Protein AF-A0A7W8UMB9-F1 (afdb_monomer)

Secondary structure (DSSP, 8-state):
---HHHHHHHHHHHHHHHHHHHHHHHHHHHHHHHHHHHHHHHHHHTS-HHHHHHHHHHHHHT-HHHHHHH-THHHHHHHHHHHHH--

Radius of gyration: 21.48 Å; Cα contacts (8 Å, |Δi|>4): 32; chains: 1; bou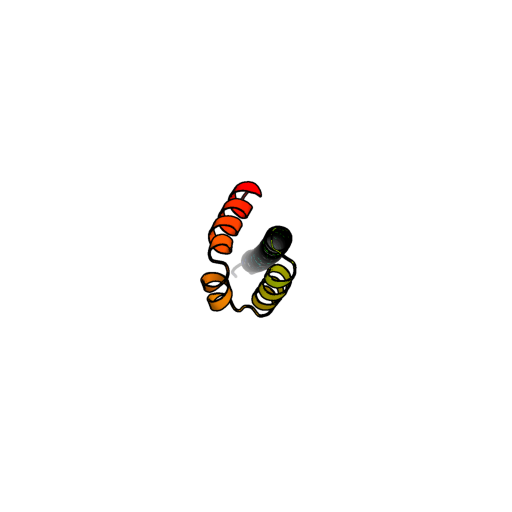nding box: 43×37×59 Å

Organism: NCBI:txid1138194

Structure (mmCIF, N/CA/C/O backbone):
data_AF-A0A7W8UMB9-F1
#
_entry.id   AF-A0A7W8UMB9-F1
#
loop_
_atom_site.group_PDB
_atom_site.id
_atom_site.type_symbol
_atom_site.label_atom_id
_atom_site.label_alt_id
_atom_site.label_comp_id
_atom_site.label_asym_id
_atom_site.label_entity_id
_atom_site.label_seq_id
_atom_site.pdbx_PDB_ins_code
_atom_site.Cartn_x
_atom_site.Cartn_y
_atom_site.Cartn_z
_atom_site.occupancy
_atom_site.B_iso_or_equiv
_atom_site.auth_seq_id
_atom_site.auth_comp_id
_atom_site.auth_asym_id
_atom_site.auth_atom_id
_atom_site.pdbx_PDB_model_num
ATOM 1 N N . MET A 1 1 ? 31.274 -27.407 -41.892 1.00 47.66 1 MET A N 1
ATOM 2 C CA . MET A 1 1 ? 31.709 -26.655 -40.697 1.00 47.66 1 MET A CA 1
ATOM 3 C C . MET A 1 1 ? 30.714 -25.528 -40.475 1.00 47.66 1 MET A C 1
ATOM 5 O O . MET A 1 1 ? 30.740 -24.555 -41.215 1.00 47.66 1 MET A O 1
ATOM 9 N N . GLY A 1 2 ? 29.757 -25.721 -39.563 1.00 56.06 2 GLY A N 1
ATOM 10 C CA . GLY A 1 2 ? 28.764 -24.696 -39.238 1.00 56.06 2 GLY A CA 1
ATOM 11 C C . GLY A 1 2 ? 29.439 -23.548 -38.498 1.00 56.06 2 GLY A C 1
ATOM 12 O O . GLY A 1 2 ? 30.203 -23.789 -37.566 1.00 56.06 2 GLY A O 1
ATOM 13 N N . SER A 1 3 ? 29.213 -22.318 -38.953 1.00 54.38 3 SER A N 1
ATOM 14 C CA . SER A 1 3 ? 29.781 -21.124 -38.331 1.00 54.38 3 SER A CA 1
ATOM 15 C C . SER A 1 3 ? 29.308 -21.040 -36.874 1.00 54.38 3 SER A C 1
ATOM 17 O O . SER A 1 3 ? 28.116 -20.899 -36.619 1.00 54.38 3 SER A O 1
ATOM 19 N N . LEU A 1 4 ? 30.233 -21.157 -35.915 1.00 59.44 4 LEU A N 1
ATOM 20 C CA . LEU A 1 4 ? 29.962 -20.996 -34.476 1.00 59.44 4 LEU A CA 1
ATOM 21 C C . LEU A 1 4 ? 29.654 -19.533 -34.107 1.00 59.44 4 LEU A C 1
ATOM 23 O O . LEU A 1 4 ? 29.096 -19.254 -33.048 1.00 59.44 4 LEU A O 1
ATOM 27 N N . VAL A 1 5 ? 30.000 -18.603 -34.999 1.00 62.25 5 VAL A N 1
ATOM 28 C CA . VAL A 1 5 ? 29.844 -17.156 -34.832 1.00 62.25 5 VAL A CA 1
ATOM 29 C C . VAL A 1 5 ? 28.374 -16.731 -34.659 1.00 62.25 5 VAL A C 1
ATOM 31 O O . VAL A 1 5 ? 28.084 -16.088 -33.654 1.00 62.25 5 VAL A O 1
ATOM 34 N N . PRO A 1 6 ? 27.414 -17.099 -35.535 1.00 62.81 6 PRO A N 1
ATOM 35 C CA . PRO A 1 6 ? 26.005 -16.745 -35.347 1.00 62.81 6 PRO A CA 1
ATOM 36 C C . PRO A 1 6 ? 25.395 -17.330 -34.065 1.00 62.81 6 PRO A C 1
ATOM 38 O O . PRO A 1 6 ? 24.604 -16.654 -33.414 1.00 62.81 6 PRO A O 1
ATOM 41 N N . THR A 1 7 ? 25.791 -18.538 -33.650 1.00 60.91 7 THR A N 1
ATOM 42 C CA . THR A 1 7 ? 25.292 -19.163 -32.413 1.00 60.91 7 THR A CA 1
ATOM 43 C C . THR A 1 7 ? 25.798 -18.434 -31.167 1.00 60.91 7 THR A C 1
ATOM 45 O O . THR A 1 7 ? 25.031 -18.206 -30.235 1.00 60.91 7 THR A O 1
ATOM 48 N N . LEU A 1 8 ? 27.067 -18.010 -31.160 1.00 59.53 8 LEU A N 1
ATOM 49 C CA . LEU A 1 8 ? 27.649 -17.217 -30.073 1.00 59.53 8 LEU A CA 1
ATOM 50 C C . LEU A 1 8 ? 27.032 -15.815 -29.991 1.00 59.53 8 LEU A C 1
ATOM 52 O O . LEU A 1 8 ? 26.716 -15.357 -28.895 1.00 59.53 8 LEU A O 1
ATOM 56 N N . VAL A 1 9 ? 26.790 -15.155 -31.127 1.00 62.59 9 VAL A N 1
ATOM 57 C CA . VAL A 1 9 ? 26.102 -13.851 -31.173 1.00 62.59 9 VAL A CA 1
ATOM 58 C C . VAL A 1 9 ? 24.658 -13.968 -30.668 1.00 62.59 9 VAL A C 1
ATOM 60 O O . VAL A 1 9 ? 24.227 -13.147 -29.859 1.00 62.59 9 VAL A O 1
ATOM 63 N N . ALA A 1 10 ? 23.930 -15.018 -31.063 1.00 60.09 10 ALA A N 1
ATOM 64 C CA . ALA A 1 10 ? 22.575 -15.279 -30.575 1.00 60.09 10 ALA A CA 1
ATOM 65 C C . ALA A 1 10 ? 22.542 -15.561 -29.060 1.00 60.09 10 ALA A C 1
ATOM 67 O O . ALA A 1 10 ? 21.722 -14.984 -28.348 1.00 60.09 10 ALA A O 1
ATOM 68 N N . LEU A 1 11 ? 23.465 -16.379 -28.540 1.00 59.06 11 LEU A N 1
ATOM 69 C CA . LEU A 1 11 ? 23.589 -16.661 -27.101 1.00 59.06 11 LEU A CA 1
ATOM 70 C C . LEU A 1 11 ? 23.916 -15.401 -26.281 1.00 59.06 11 LEU A C 1
ATOM 72 O O . LEU A 1 11 ? 23.344 -15.195 -25.210 1.00 59.06 11 LEU A O 1
ATOM 76 N N . SER A 1 12 ? 24.780 -14.534 -26.813 1.00 60.12 12 SER A N 1
ATOM 77 C CA . SER A 1 12 ? 25.155 -13.255 -26.192 1.00 60.12 12 SER A CA 1
ATOM 78 C C . SER A 1 12 ? 23.966 -12.287 -26.112 1.00 60.12 12 SER A C 1
ATOM 80 O O . SER A 1 12 ? 23.740 -11.645 -25.086 1.00 60.12 12 SER A O 1
ATOM 82 N N . ALA A 1 13 ? 23.165 -12.207 -27.181 1.00 62.41 13 ALA A N 1
ATOM 83 C CA . ALA A 1 13 ? 21.984 -11.348 -27.245 1.00 62.41 13 ALA A CA 1
ATOM 84 C C . ALA A 1 13 ? 20.860 -11.816 -26.302 1.00 62.41 13 ALA A C 1
ATOM 86 O O . ALA A 1 13 ? 20.201 -10.991 -25.668 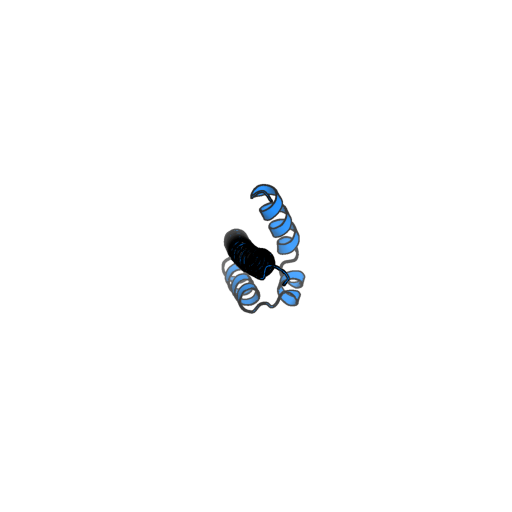1.00 62.41 13 ALA A O 1
ATOM 87 N N . VAL A 1 14 ? 20.670 -13.133 -26.153 1.00 63.41 14 VAL A N 1
ATOM 88 C CA . VAL A 1 14 ? 19.675 -13.714 -25.232 1.00 63.41 14 VAL A CA 1
ATOM 89 C C . VAL A 1 14 ? 20.023 -13.412 -23.773 1.00 63.41 14 VAL A C 1
ATOM 91 O O . VAL A 1 14 ? 19.140 -13.051 -22.995 1.00 63.41 14 VAL A O 1
ATOM 94 N N . GLN A 1 15 ? 21.303 -13.492 -23.399 1.00 65.62 15 GLN A N 1
ATOM 95 C CA . GLN A 1 15 ? 21.751 -13.136 -22.050 1.00 65.62 15 GLN A CA 1
ATOM 96 C C . GLN A 1 15 ? 21.549 -11.646 -21.757 1.00 65.62 15 GLN A C 1
ATOM 98 O O . GLN A 1 15 ? 21.026 -11.298 -20.699 1.00 65.62 15 GLN A O 1
ATOM 103 N N . ALA A 1 16 ? 21.885 -10.769 -22.707 1.00 65.44 16 ALA A N 1
ATOM 104 C CA . ALA A 1 16 ? 21.656 -9.333 -22.564 1.00 65.44 16 ALA A CA 1
ATOM 105 C C . ALA A 1 16 ? 20.160 -9.001 -22.403 1.00 65.44 16 ALA A C 1
ATOM 107 O O . ALA A 1 16 ? 19.796 -8.221 -21.524 1.00 65.44 16 ALA A O 1
ATOM 108 N N . ALA 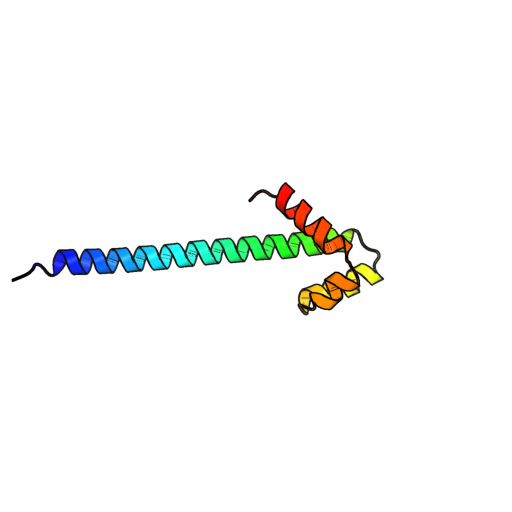A 1 17 ? 19.280 -9.634 -23.186 1.00 69.88 17 ALA A N 1
ATOM 109 C CA . ALA A 1 17 ? 17.833 -9.455 -23.069 1.00 6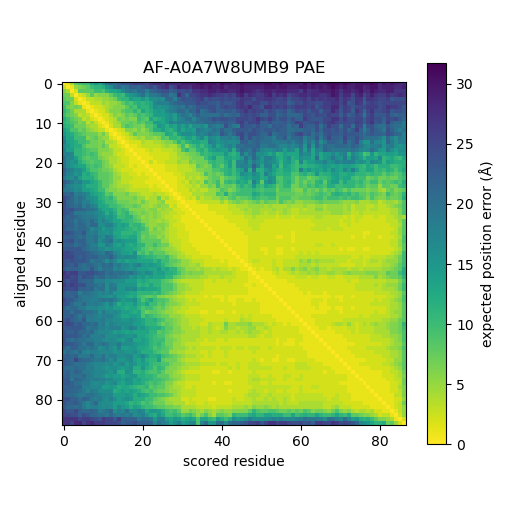9.88 17 ALA A CA 1
ATOM 110 C C . ALA A 1 17 ? 17.281 -9.953 -21.721 1.00 69.88 17 ALA A C 1
ATOM 112 O O . ALA A 1 17 ? 16.447 -9.279 -21.118 1.00 69.88 17 ALA A O 1
ATOM 113 N N . ALA A 1 18 ? 17.768 -11.091 -21.215 1.00 69.69 18 ALA A N 1
ATOM 114 C CA . ALA A 1 18 ? 17.370 -11.621 -19.910 1.00 69.69 18 ALA A CA 1
ATOM 115 C C . ALA A 1 18 ? 17.807 -10.701 -18.757 1.00 69.69 18 ALA A C 1
ATOM 117 O O . ALA A 1 18 ? 17.012 -10.418 -17.861 1.00 69.69 18 ALA A O 1
ATOM 118 N N . ILE A 1 19 ? 19.038 -10.182 -18.807 1.00 71.94 19 ILE A N 1
ATOM 119 C CA . ILE A 1 19 ? 19.558 -9.230 -17.815 1.00 71.94 19 ILE A CA 1
ATOM 120 C C . ILE A 1 19 ? 18.751 -7.929 -17.854 1.00 71.94 19 ILE A C 1
ATOM 122 O O . ILE A 1 19 ? 18.304 -7.456 -16.811 1.00 71.94 19 ILE A O 1
ATOM 126 N N . MET A 1 20 ? 18.495 -7.378 -19.045 1.00 70.88 20 MET A N 1
ATOM 127 C CA . MET A 1 20 ? 17.678 -6.170 -19.200 1.00 70.88 20 MET A CA 1
ATOM 128 C C . MET A 1 20 ? 16.245 -6.390 -18.705 1.00 70.88 20 MET A C 1
ATOM 130 O O . MET A 1 20 ? 15.714 -5.550 -17.982 1.00 70.88 20 MET A O 1
ATOM 134 N N . GLY A 1 21 ? 15.633 -7.535 -19.017 1.00 67.44 21 GLY A N 1
ATOM 135 C CA . GLY A 1 21 ? 14.313 -7.902 -18.505 1.00 67.44 21 GLY A CA 1
ATOM 136 C C . GLY A 1 21 ? 14.278 -8.005 -16.979 1.00 67.44 21 GLY A C 1
ATOM 137 O O . GLY A 1 21 ? 13.350 -7.500 -16.350 1.00 67.44 21 GLY A O 1
ATOM 138 N N . MET A 1 22 ? 15.314 -8.589 -16.373 1.00 70.75 22 MET A N 1
ATOM 139 C CA . MET A 1 22 ? 15.441 -8.696 -14.920 1.00 70.75 22 MET A CA 1
ATOM 140 C C . MET A 1 22 ? 15.649 -7.331 -14.253 1.00 70.75 22 MET A C 1
ATOM 142 O O . MET A 1 22 ? 15.024 -7.063 -13.230 1.00 70.75 22 MET A O 1
ATOM 146 N N . LEU A 1 23 ? 16.461 -6.445 -14.838 1.00 69.75 23 LEU A N 1
ATOM 147 C CA . LEU A 1 23 ? 16.653 -5.076 -14.347 1.00 69.75 23 LEU A CA 1
ATOM 148 C C . LEU A 1 23 ? 15.361 -4.260 -14.442 1.00 69.75 23 LEU A C 1
ATOM 150 O O . LEU A 1 23 ? 14.980 -3.611 -13.473 1.00 69.75 23 LEU A O 1
ATOM 154 N N . VAL A 1 24 ? 14.639 -4.343 -15.563 1.00 73.12 24 VAL A N 1
ATOM 155 C CA . VAL A 1 24 ? 13.325 -3.697 -15.722 1.00 73.12 24 VAL A CA 1
ATOM 156 C C . VAL A 1 24 ? 12.325 -4.240 -14.702 1.00 73.12 24 VAL A C 1
ATOM 158 O O . VAL A 1 24 ? 11.570 -3.471 -14.109 1.00 73.12 24 VAL A O 1
ATOM 161 N N . TRP A 1 25 ? 12.321 -5.552 -14.464 1.00 77.44 25 TRP A N 1
ATOM 162 C CA . TRP A 1 25 ? 11.470 -6.166 -13.448 1.00 77.44 25 TRP A CA 1
ATOM 163 C C . TRP A 1 25 ? 11.829 -5.700 -12.033 1.00 77.44 25 TRP A C 1
ATOM 165 O O . TRP A 1 25 ? 10.928 -5.361 -11.270 1.00 77.44 25 TRP A O 1
ATOM 175 N N . LEU A 1 26 ? 13.120 -5.620 -11.696 1.00 64.81 26 LEU A N 1
ATOM 176 C CA . LEU A 1 26 ? 13.598 -5.107 -10.410 1.00 64.81 26 LEU A CA 1
ATOM 177 C C . LEU A 1 26 ? 13.197 -3.644 -10.208 1.00 64.81 26 LEU A C 1
ATOM 179 O O . LEU A 1 26 ? 12.611 -3.321 -9.181 1.00 64.81 26 LEU A O 1
ATOM 183 N N . VAL A 1 27 ? 13.413 -2.787 -11.209 1.00 70.75 27 VAL A N 1
ATOM 184 C CA . VAL A 1 27 ? 13.013 -1.372 -11.161 1.00 70.75 27 VAL A CA 1
ATOM 185 C C . VAL A 1 27 ? 11.503 -1.238 -10.969 1.00 70.75 27 VAL A C 1
ATOM 187 O O . VAL A 1 27 ? 11.059 -0.481 -10.112 1.00 70.75 27 VAL A O 1
ATOM 190 N N . ARG A 1 28 ? 10.697 -2.013 -11.706 1.00 77.38 28 ARG A N 1
ATOM 191 C CA . ARG A 1 28 ? 9.233 -2.022 -11.540 1.00 77.38 28 ARG A CA 1
ATOM 192 C C . ARG A 1 28 ? 8.801 -2.534 -10.169 1.00 77.38 28 ARG A C 1
ATOM 194 O O . ARG A 1 28 ? 7.823 -2.041 -9.614 1.00 77.38 28 ARG A O 1
ATOM 201 N N . LYS A 1 29 ? 9.499 -3.533 -9.628 1.00 76.12 29 LYS A N 1
ATOM 202 C CA . LYS A 1 29 ? 9.226 -4.081 -8.296 1.00 76.12 29 LYS A CA 1
ATOM 203 C C . LYS A 1 29 ? 9.534 -3.052 -7.211 1.00 76.12 29 LYS A C 1
ATOM 205 O O . LYS A 1 29 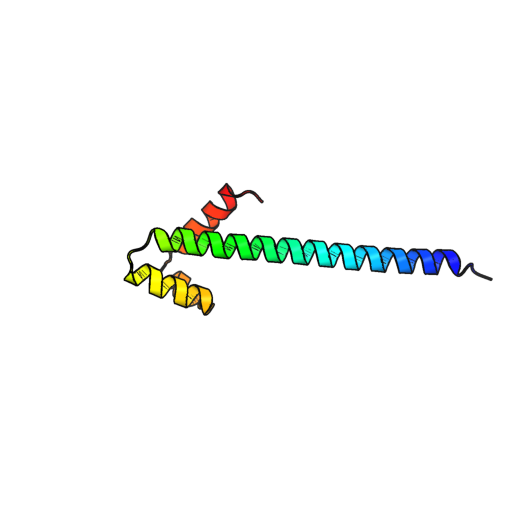? 8.726 -2.886 -6.300 1.00 76.12 29 LYS A O 1
ATOM 210 N N . ASP A 1 30 ? 10.657 -2.356 -7.329 1.00 81.19 30 ASP A N 1
ATOM 211 C CA . ASP A 1 30 ? 11.047 -1.299 -6.402 1.00 81.19 30 ASP A CA 1
ATOM 212 C C . ASP A 1 30 ? 10.098 -0.105 -6.482 1.00 81.19 30 ASP A C 1
ATOM 214 O O . ASP A 1 30 ? 9.688 0.405 -5.441 1.00 81.19 30 ASP A O 1
ATOM 218 N N . ASP A 1 31 ? 9.687 0.296 -7.688 1.00 84.31 31 ASP A N 1
ATOM 219 C CA . ASP A 1 31 ? 8.700 1.359 -7.883 1.00 84.31 31 ASP A CA 1
ATOM 220 C C . ASP A 1 31 ? 7.357 0.983 -7.247 1.00 84.31 31 ASP A C 1
ATOM 222 O O . ASP A 1 31 ? 6.841 1.706 -6.399 1.00 84.31 31 ASP A O 1
ATOM 226 N N . ARG A 1 32 ? 6.845 -0.222 -7.528 1.00 84.31 32 ARG A N 1
ATOM 227 C CA . ARG A 1 32 ? 5.608 -0.720 -6.909 1.00 84.31 32 ARG A CA 1
ATOM 228 C C . ARG A 1 32 ? 5.693 -0.737 -5.383 1.00 84.31 32 ARG A C 1
ATOM 230 O O . ARG A 1 32 ? 4.738 -0.342 -4.720 1.00 84.31 32 ARG A O 1
ATOM 237 N N . ARG A 1 33 ? 6.826 -1.170 -4.824 1.00 85.06 33 ARG A N 1
ATOM 238 C CA . ARG A 1 33 ? 7.037 -1.210 -3.372 1.00 85.06 33 ARG A CA 1
ATOM 239 C C . ARG A 1 33 ? 7.116 0.189 -2.768 1.00 85.06 33 ARG A C 1
ATOM 241 O O . ARG A 1 33 ? 6.570 0.410 -1.692 1.00 85.06 33 ARG A O 1
ATOM 248 N N . ARG A 1 34 ? 7.761 1.141 -3.450 1.00 85.81 34 ARG A N 1
ATOM 249 C CA . ARG A 1 34 ? 7.760 2.552 -3.040 1.00 85.81 34 ARG A CA 1
ATOM 250 C C . ARG A 1 34 ? 6.339 3.103 -3.017 1.00 85.81 34 ARG A C 1
ATOM 252 O O . ARG A 1 34 ? 5.947 3.636 -1.988 1.00 85.81 34 ARG A O 1
ATOM 259 N N . LYS A 1 35 ? 5.555 2.885 -4.077 1.00 87.88 35 LYS A N 1
ATOM 260 C CA . LYS A 1 35 ? 4.145 3.306 -4.152 1.00 87.88 35 LYS A CA 1
ATOM 261 C C . LYS A 1 35 ? 3.289 2.693 -3.039 1.00 87.88 35 LYS A C 1
ATOM 263 O O . LYS A 1 35 ? 2.491 3.391 -2.428 1.00 87.88 35 LYS A O 1
ATOM 268 N N . GLU A 1 36 ? 3.485 1.410 -2.723 1.00 89.31 36 GLU A N 1
ATOM 269 C CA . GLU A 1 36 ? 2.806 0.744 -1.595 1.00 89.31 36 GLU A CA 1
ATOM 270 C C . GLU A 1 36 ? 3.115 1.401 -0.252 1.00 89.31 36 GLU A C 1
ATOM 272 O O . GLU A 1 36 ? 2.206 1.633 0.542 1.00 89.31 36 GLU A O 1
ATOM 277 N N . ILE A 1 37 ? 4.387 1.717 -0.007 1.00 88.88 37 ILE A N 1
ATOM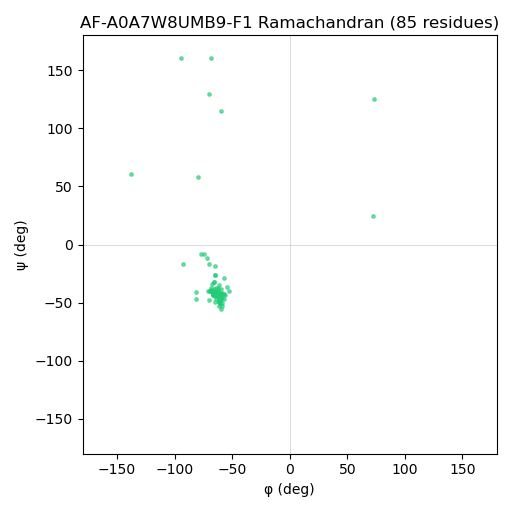 278 C CA . ILE A 1 37 ? 4.817 2.385 1.223 1.00 88.88 37 ILE A CA 1
ATOM 279 C C . ILE A 1 37 ? 4.250 3.807 1.285 1.00 88.88 37 ILE A C 1
ATOM 281 O O . ILE A 1 37 ? 3.742 4.200 2.332 1.00 88.88 37 ILE A O 1
ATOM 285 N N . THR A 1 38 ? 4.289 4.560 0.183 1.00 89.50 38 THR A N 1
ATOM 286 C CA . THR A 1 38 ? 3.708 5.909 0.109 1.00 89.50 38 THR A CA 1
ATOM 287 C C . THR A 1 38 ? 2.216 5.878 0.425 1.00 89.50 38 THR A C 1
ATOM 289 O O . THR A 1 38 ? 1.778 6.581 1.333 1.00 89.50 38 THR A O 1
ATOM 292 N N . ALA A 1 39 ? 1.458 4.995 -0.232 1.00 91.50 39 ALA A N 1
ATOM 293 C CA . ALA A 1 39 ? 0.030 4.820 0.019 1.00 91.50 39 ALA A CA 1
ATOM 294 C C . ALA A 1 39 ? -0.256 4.486 1.490 1.00 91.50 39 ALA A C 1
ATOM 296 O O . ALA A 1 39 ? -1.175 5.038 2.091 1.00 91.50 39 ALA A O 1
ATOM 297 N N . ALA A 1 40 ? 0.542 3.599 2.092 1.00 91.00 40 ALA A N 1
ATOM 298 C CA . ALA A 1 40 ? 0.380 3.221 3.490 1.00 91.00 40 ALA A CA 1
ATOM 299 C C . ALA A 1 40 ? 0.663 4.392 4.442 1.00 91.00 40 ALA A C 1
ATOM 301 O O . ALA A 1 40 ? -0.070 4.582 5.411 1.00 91.00 40 ALA A O 1
ATOM 302 N N . ILE A 1 41 ? 1.692 5.198 4.169 1.00 89.94 41 ILE A N 1
ATOM 303 C CA . ILE A 1 41 ? 2.010 6.384 4.973 1.00 89.94 41 ILE A CA 1
ATOM 304 C C . ILE A 1 41 ? 0.891 7.421 4.861 1.00 89.94 41 ILE A C 1
ATOM 306 O O . ILE A 1 41 ? 0.415 7.895 5.891 1.00 89.94 41 ILE A O 1
ATOM 310 N N . GLU A 1 42 ? 0.444 7.751 3.649 1.00 92.06 42 GLU A N 1
ATOM 311 C CA . GLU A 1 42 ? -0.625 8.734 3.446 1.00 92.06 42 GLU A CA 1
ATOM 312 C C . GLU A 1 42 ? -1.943 8.299 4.090 1.00 92.06 42 GLU A C 1
ATOM 314 O O . GLU A 1 42 ? -2.582 9.089 4.787 1.00 92.06 42 GLU A O 1
ATOM 319 N N . PHE A 1 43 ? -2.311 7.024 3.944 1.00 91.94 43 PHE A N 1
ATOM 320 C CA . PHE A 1 43 ? -3.466 6.462 4.634 1.00 91.94 43 PHE A CA 1
ATOM 321 C C . PHE A 1 43 ? -3.328 6.594 6.155 1.00 91.94 43 PHE A C 1
ATOM 323 O O . PHE A 1 43 ? -4.250 7.049 6.832 1.00 91.94 43 PHE A O 1
ATOM 330 N N . ALA A 1 44 ? -2.158 6.249 6.700 1.00 91.12 44 ALA A N 1
ATOM 331 C CA . ALA A 1 44 ? -1.908 6.289 8.134 1.00 91.12 44 ALA A CA 1
ATOM 332 C C . ALA A 1 44 ? -1.940 7.719 8.703 1.00 91.12 44 ALA A C 1
ATOM 334 O O . ALA A 1 44 ? -2.383 7.905 9.835 1.00 91.12 44 ALA A O 1
ATOM 335 N N . LEU A 1 45 ? -1.527 8.727 7.927 1.00 88.88 45 LEU A N 1
ATOM 336 C CA . LEU A 1 45 ? -1.637 10.144 8.301 1.00 88.88 45 LEU A CA 1
ATOM 337 C C . LEU A 1 45 ? -3.094 10.621 8.418 1.00 88.88 45 LEU A C 1
ATOM 339 O O . LEU A 1 45 ? -3.367 11.550 9.173 1.00 88.88 45 LEU A O 1
ATOM 343 N N . GLY A 1 46 ? -4.029 9.981 7.708 1.00 86.56 46 GLY A N 1
ATOM 344 C CA . GLY A 1 46 ? -5.466 10.239 7.836 1.00 86.56 46 GLY A CA 1
ATOM 345 C C . GLY A 1 46 ? -6.111 9.619 9.083 1.00 86.56 46 GLY A C 1
ATOM 346 O O . GLY A 1 46 ? -7.281 9.881 9.368 1.00 86.56 46 GLY A O 1
ATOM 347 N N . LEU A 1 47 ? -5.378 8.792 9.833 1.00 89.56 47 LEU A N 1
ATOM 348 C CA . LEU A 1 47 ? -5.870 8.116 11.030 1.00 89.56 47 LEU A CA 1
ATOM 349 C C . LEU A 1 47 ? -5.536 8.898 12.306 1.00 89.56 47 LEU A C 1
ATOM 351 O O . LEU A 1 47 ? -4.613 9.705 12.364 1.00 89.56 47 LEU A O 1
ATOM 355 N N . ASN A 1 48 ? -6.258 8.601 13.388 1.00 91.06 48 ASN A N 1
ATOM 356 C CA . ASN A 1 48 ? -5.837 9.047 14.716 1.00 91.06 48 ASN A CA 1
ATOM 357 C C . ASN A 1 48 ? -4.557 8.316 15.169 1.00 91.06 48 ASN A C 1
ATOM 359 O O . ASN A 1 48 ? -4.260 7.222 14.692 1.00 91.06 48 ASN A O 1
ATOM 363 N N . LEU A 1 49 ? -3.842 8.882 16.148 1.00 81.00 49 LEU A N 1
ATOM 364 C CA . LEU A 1 49 ? -2.523 8.402 16.589 1.00 81.00 49 LEU A CA 1
ATOM 365 C C . LEU A 1 49 ? -2.488 6.901 16.949 1.00 81.00 49 LEU A C 1
ATOM 367 O O . LEU A 1 49 ? -1.533 6.195 16.623 1.00 81.00 49 LEU A O 1
ATOM 371 N N . PHE A 1 50 ? -3.536 6.395 17.608 1.00 88.00 50 PHE A N 1
ATOM 372 C CA . PHE A 1 50 ? -3.619 4.986 17.999 1.00 88.00 50 PHE A CA 1
ATOM 373 C C . PHE A 1 50 ? -3.812 4.074 16.781 1.00 88.00 50 PHE A C 1
ATOM 375 O O . PHE A 1 50 ? -3.088 3.089 16.610 1.00 88.00 50 PHE A O 1
ATOM 382 N N . ARG A 1 51 ? -4.753 4.432 15.899 1.00 90.44 51 ARG A N 1
ATOM 383 C CA . ARG A 1 51 ? -5.036 3.691 14.666 1.00 90.44 51 ARG A CA 1
ATOM 384 C C . ARG A 1 51 ? -3.864 3.752 13.689 1.00 90.44 51 ARG A C 1
ATOM 386 O O . ARG A 1 51 ? -3.563 2.722 13.095 1.00 90.44 51 ARG A O 1
ATOM 393 N N . GLN A 1 52 ? -3.180 4.891 13.581 1.00 88.06 52 GLN A N 1
ATOM 394 C CA . GLN A 1 52 ? -1.978 5.087 12.769 1.00 88.06 52 GLN A CA 1
ATOM 395 C C . GLN A 1 52 ? -0.862 4.124 13.187 1.00 88.06 52 GLN A C 1
ATOM 397 O O . GLN A 1 52 ? -0.336 3.385 12.357 1.00 88.06 52 GLN A O 1
ATOM 402 N N . ARG A 1 53 ? -0.522 4.089 14.485 1.00 88.31 53 ARG A N 1
ATOM 403 C CA . ARG A 1 53 ? 0.534 3.208 15.007 1.00 88.31 53 ARG A CA 1
ATOM 404 C C . ARG A 1 53 ? 0.219 1.734 14.759 1.00 88.31 53 ARG A C 1
ATOM 406 O O . ARG A 1 53 ? 1.099 0.993 14.329 1.00 88.31 53 ARG A O 1
ATOM 413 N N . ASN A 1 54 ? -1.009 1.307 15.052 1.00 92.44 54 ASN A N 1
ATOM 414 C CA . ASN A 1 54 ? -1.392 -0.091 14.873 1.00 92.44 54 ASN A CA 1
ATOM 415 C C . ASN A 1 54 ? -1.431 -0.486 13.388 1.00 92.44 54 ASN A C 1
ATOM 417 O O . ASN A 1 54 ? -0.925 -1.547 13.044 1.00 92.44 54 ASN A O 1
ATOM 421 N N . PHE A 1 55 ? -1.924 0.391 12.508 1.00 93.50 55 PHE A N 1
ATOM 422 C CA . PHE A 1 55 ? -1.915 0.159 11.064 1.00 93.50 55 PHE A CA 1
ATOM 423 C C . PHE A 1 55 ? -0.489 -0.011 10.531 1.00 93.50 55 PHE A C 1
ATOM 425 O O . PHE A 1 55 ? -0.198 -1.009 9.882 1.00 93.50 55 PHE A O 1
ATOM 432 N N . LEU A 1 56 ? 0.417 0.924 10.846 1.00 92.00 56 LEU A N 1
ATOM 433 C CA . LEU A 1 56 ? 1.804 0.865 10.372 1.00 92.00 56 LEU A CA 1
ATOM 434 C C . LEU A 1 56 ? 2.536 -0.378 10.883 1.00 92.00 56 LEU A C 1
ATOM 436 O O . LEU A 1 56 ? 3.307 -0.971 10.135 1.00 92.00 56 LEU A O 1
ATOM 440 N N . ARG A 1 57 ? 2.274 -0.793 12.129 1.00 94.12 57 ARG A N 1
ATOM 441 C CA . ARG A 1 57 ? 2.808 -2.049 12.665 1.00 94.12 57 ARG A CA 1
ATOM 442 C C . ARG A 1 57 ? 2.333 -3.238 11.827 1.00 94.12 57 ARG A C 1
ATOM 444 O O . ARG A 1 57 ? 3.166 -3.962 11.303 1.00 94.12 57 ARG A O 1
ATOM 451 N N . LEU A 1 58 ? 1.018 -3.393 11.652 1.00 92.88 58 LEU A N 1
ATOM 452 C CA . LEU A 1 58 ? 0.439 -4.495 10.874 1.00 92.88 58 LEU A CA 1
ATOM 453 C C . LEU A 1 58 ? 0.929 -4.496 9.417 1.00 92.88 58 LEU A C 1
ATOM 455 O O . LEU A 1 58 ? 1.191 -5.558 8.860 1.00 92.88 58 LEU A O 1
ATOM 459 N N . PHE A 1 59 ? 1.086 -3.313 8.816 1.00 93.12 59 PHE A N 1
ATOM 460 C CA . PHE A 1 59 ? 1.595 -3.147 7.455 1.00 93.12 59 PHE A CA 1
ATOM 461 C C . PHE A 1 59 ? 3.055 -3.594 7.317 1.00 93.12 59 PHE A C 1
ATOM 46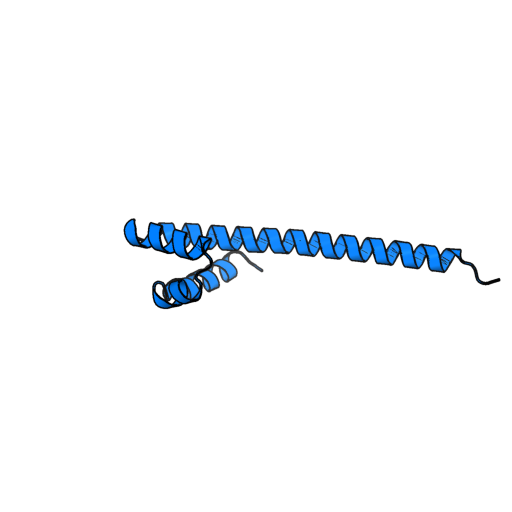3 O O . PHE A 1 59 ? 3.395 -4.291 6.365 1.00 93.12 59 PHE A O 1
ATOM 470 N N . ILE A 1 60 ? 3.920 -3.228 8.268 1.00 89.56 60 ILE A N 1
ATOM 471 C CA . ILE A 1 60 ? 5.329 -3.651 8.279 1.00 89.56 60 ILE A CA 1
ATOM 472 C C . ILE A 1 60 ? 5.450 -5.152 8.567 1.00 89.56 60 ILE A C 1
ATOM 474 O O . ILE A 1 60 ? 6.260 -5.827 7.930 1.00 89.56 60 ILE A O 1
ATOM 478 N N . ASP A 1 61 ? 4.631 -5.666 9.487 1.00 93.00 61 ASP A N 1
ATOM 479 C CA . ASP A 1 61 ? 4.601 -7.078 9.881 1.00 93.00 61 ASP A CA 1
ATOM 480 C C . ASP A 1 61 ? 3.984 -7.981 8.787 1.00 93.00 61 ASP A C 1
ATOM 482 O O . ASP A 1 61 ? 4.107 -9.204 8.850 1.00 93.00 61 ASP A O 1
ATOM 486 N N . GLY A 1 62 ? 3.347 -7.401 7.759 1.00 90.31 62 GLY A N 1
ATOM 487 C CA . GLY A 1 62 ? 2.717 -8.138 6.659 1.00 90.31 62 GLY A CA 1
ATOM 488 C C . GLY A 1 62 ? 1.424 -8.854 7.062 1.00 90.31 62 GLY A C 1
ATOM 489 O O . GLY A 1 62 ? 1.039 -9.847 6.444 1.00 90.31 62 GLY A O 1
ATOM 490 N N . GLU A 1 63 ? 0.744 -8.377 8.106 1.00 94.56 63 GLU A N 1
ATOM 491 C CA . GLU A 1 63 ? -0.494 -8.961 8.628 1.00 94.56 63 GLU A CA 1
ATOM 492 C C . GLU A 1 63 ? -1.725 -8.553 7.783 1.00 94.56 63 GLU A C 1
ATOM 494 O O . GLU A 1 63 ? -2.696 -7.990 8.293 1.00 94.56 63 GLU A O 1
ATOM 499 N N . ASP A 1 64 ? -1.722 -8.856 6.480 1.00 91.06 64 ASP A N 1
ATOM 500 C CA . ASP A 1 64 ? -2.763 -8.429 5.523 1.00 91.06 64 ASP A CA 1
ATOM 501 C C . ASP A 1 64 ? -4.186 -8.822 5.954 1.00 91.06 64 ASP A C 1
ATOM 503 O O . ASP A 1 64 ? -5.141 -8.067 5.765 1.00 91.06 64 ASP A O 1
ATOM 507 N N . ALA A 1 65 ? -4.349 -9.996 6.572 1.00 93.69 65 ALA A N 1
ATOM 508 C CA . ALA A 1 65 ? -5.642 -10.449 7.083 1.00 93.69 65 ALA A CA 1
ATOM 509 C C . ALA A 1 65 ? -6.170 -9.547 8.212 1.00 93.69 65 ALA A C 1
ATOM 511 O O . ALA A 1 65 ? -7.363 -9.245 8.253 1.00 93.69 65 ALA A O 1
ATOM 512 N N . ALA A 1 66 ? -5.288 -9.096 9.109 1.00 94.19 66 ALA A N 1
ATOM 513 C CA . ALA A 1 66 ? -5.648 -8.177 10.181 1.00 94.19 66 ALA A CA 1
ATOM 514 C C . ALA A 1 66 ? -5.934 -6.777 9.626 1.00 94.19 66 ALA A C 1
ATOM 516 O O . ALA A 1 66 ? -6.916 -6.158 10.025 1.00 94.19 66 ALA A O 1
ATOM 517 N N . ILE A 1 67 ? -5.146 -6.311 8.650 1.00 95.06 67 ILE A N 1
ATOM 518 C CA . ILE A 1 67 ? -5.376 -5.020 7.986 1.00 95.06 67 ILE A CA 1
ATOM 519 C C . ILE A 1 67 ? -6.746 -4.996 7.305 1.00 95.06 67 ILE A C 1
ATOM 521 O O . ILE A 1 67 ? -7.517 -4.073 7.536 1.00 95.06 67 ILE A O 1
ATOM 525 N N . ASN A 1 68 ? -7.090 -6.022 6.525 1.00 93.31 68 ASN A N 1
ATOM 526 C CA . ASN A 1 68 ? -8.375 -6.076 5.821 1.00 93.31 68 ASN A CA 1
ATOM 527 C C . ASN A 1 68 ? -9.581 -6.160 6.771 1.00 93.31 68 ASN A C 1
ATOM 529 O O . ASN A 1 68 ? -10.678 -5.740 6.409 1.00 93.31 68 ASN A O 1
ATOM 533 N N . ARG A 1 69 ? -9.390 -6.700 7.982 1.00 95.25 69 ARG A N 1
ATOM 534 C CA . ARG A 1 69 ? -10.429 -6.772 9.016 1.00 95.25 69 ARG A CA 1
ATOM 535 C C . ARG A 1 69 ? -10.575 -5.457 9.787 1.00 95.25 69 ARG A C 1
ATOM 537 O O . ARG A 1 69 ? -11.695 -5.002 9.995 1.00 95.25 69 ARG A O 1
ATOM 544 N N . ASP A 1 70 ? -9.461 -4.875 10.226 1.00 94.88 70 ASP A N 1
ATOM 545 C CA . ASP A 1 70 ? -9.437 -3.743 11.167 1.00 94.88 70 ASP A CA 1
ATOM 546 C C . ASP A 1 70 ? -9.410 -2.374 10.448 1.00 94.88 70 ASP A C 1
ATOM 548 O O . ASP A 1 70 ? -9.713 -1.336 11.048 1.00 94.88 70 ASP A O 1
ATOM 552 N N . TYR A 1 71 ? -9.061 -2.377 9.157 1.00 95.38 71 TYR A N 1
ATOM 553 C CA . TYR A 1 71 ? -8.982 -1.218 8.263 1.00 95.38 71 TYR A CA 1
ATOM 554 C C . TYR A 1 71 ? -9.569 -1.559 6.881 1.00 95.38 71 TYR A C 1
ATOM 556 O O . TYR A 1 71 ? -8.853 -1.496 5.880 1.00 95.38 71 TYR A O 1
ATOM 564 N N . PRO A 1 72 ? -10.857 -1.933 6.775 1.00 93.69 72 PRO A N 1
ATOM 565 C CA . PRO A 1 72 ? -11.472 -2.270 5.487 1.00 93.69 72 PRO A CA 1
ATOM 566 C C . PRO A 1 72 ? -11.376 -1.129 4.458 1.00 93.69 72 PRO A C 1
ATOM 568 O O . PRO A 1 72 ? -11.268 -1.380 3.260 1.00 93.69 72 PRO A O 1
ATOM 571 N N . GLU A 1 73 ? -11.329 0.126 4.915 1.00 92.94 73 GLU A N 1
ATOM 572 C CA . GLU A 1 73 ? -11.148 1.308 4.070 1.00 92.94 73 GLU A CA 1
ATOM 573 C C . GLU A 1 73 ? -9.775 1.371 3.366 1.00 92.94 73 GLU A C 1
ATOM 575 O O . GLU A 1 73 ? -9.623 2.088 2.375 1.00 92.94 73 GLU A O 1
ATOM 580 N N . TRP A 1 74 ? -8.778 0.611 3.842 1.00 94.12 74 TRP A N 1
ATOM 581 C CA . TRP A 1 74 ? -7.449 0.535 3.230 1.00 94.12 74 TRP A CA 1
ATOM 582 C C . TRP A 1 74 ? -7.514 0.011 1.796 1.00 94.12 74 TRP A C 1
ATOM 584 O O . TRP A 1 74 ? -6.844 0.551 0.917 1.00 94.12 74 TRP A O 1
ATOM 594 N N . ALA A 1 75 ? -8.329 -1.018 1.543 1.00 91.56 75 ALA A N 1
ATOM 595 C CA . ALA A 1 75 ? -8.435 -1.634 0.223 1.00 91.56 75 ALA A CA 1
ATOM 596 C C . ALA A 1 75 ? -8.930 -0.624 -0.825 1.00 91.56 75 ALA A C 1
ATOM 598 O O . ALA A 1 75 ? -8.321 -0.474 -1.889 1.00 91.56 75 ALA A O 1
ATOM 599 N N . ASP A 1 76 ? -9.979 0.125 -0.481 1.00 93.75 76 ASP A N 1
ATOM 600 C CA . ASP A 1 76 ? -10.548 1.164 -1.338 1.00 93.75 76 ASP A CA 1
ATOM 601 C C . ASP A 1 76 ? -9.584 2.336 -1.529 1.00 93.75 76 ASP A C 1
ATOM 603 O O . ASP A 1 76 ? -9.418 2.835 -2.645 1.00 93.75 76 ASP A O 1
ATOM 607 N N . TYR A 1 77 ? -8.921 2.772 -0.454 1.00 93.75 77 TYR A N 1
ATOM 608 C CA . TYR A 1 77 ? -7.938 3.847 -0.525 1.00 93.75 77 TYR A CA 1
ATOM 609 C C . TYR A 1 77 ? -6.763 3.465 -1.432 1.00 93.75 77 TYR A C 1
ATOM 611 O O . TYR A 1 77 ? -6.433 4.208 -2.355 1.00 93.75 77 TYR A O 1
ATOM 619 N N . ARG A 1 78 ? -6.179 2.278 -1.230 1.00 91.31 78 ARG A N 1
ATOM 620 C CA . ARG A 1 78 ? -5.066 1.756 -2.034 1.00 91.31 78 ARG A CA 1
ATOM 621 C C . ARG A 1 78 ? -5.440 1.664 -3.513 1.00 91.31 78 ARG A C 1
ATOM 623 O O . ARG A 1 78 ? -4.643 2.047 -4.367 1.00 91.31 78 ARG A O 1
ATOM 630 N N . ALA A 1 79 ? -6.648 1.190 -3.828 1.00 91.56 79 ALA A N 1
ATOM 631 C CA . ALA A 1 79 ? -7.130 1.118 -5.206 1.00 91.56 79 ALA A CA 1
ATOM 632 C C . ALA A 1 79 ? -7.218 2.508 -5.859 1.00 91.56 79 ALA A C 1
ATOM 634 O O . ALA A 1 79 ? -6.766 2.690 -6.991 1.00 91.56 79 ALA A O 1
ATOM 635 N N . ARG A 1 80 ? -7.742 3.507 -5.136 1.00 92.06 80 ARG A N 1
ATOM 636 C CA . ARG A 1 80 ? -7.807 4.899 -5.614 1.00 92.06 80 ARG A CA 1
A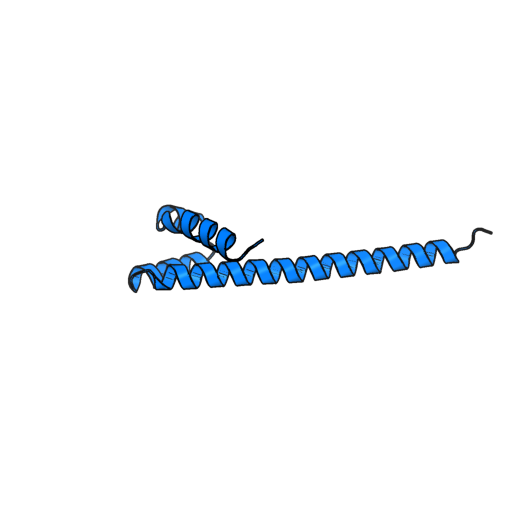TOM 637 C C . ARG A 1 80 ? -6.424 5.526 -5.754 1.00 92.06 80 ARG A C 1
ATOM 639 O O . ARG A 1 80 ? -6.180 6.199 -6.748 1.00 92.06 80 ARG A O 1
ATOM 646 N N . PHE A 1 81 ? -5.526 5.279 -4.804 1.00 89.19 81 PHE A N 1
ATOM 647 C CA . PHE A 1 81 ? -4.151 5.773 -4.839 1.00 89.19 81 PHE A CA 1
ATOM 648 C C . PHE A 1 81 ? -3.436 5.316 -6.119 1.00 89.19 81 PHE A C 1
ATOM 650 O O . PHE A 1 81 ? -2.885 6.137 -6.847 1.00 89.19 81 PHE A O 1
ATOM 657 N N . TYR A 1 82 ? -3.538 4.032 -6.476 1.00 86.88 82 TYR A N 1
ATOM 658 C CA . TYR A 1 82 ? -2.961 3.535 -7.730 1.00 86.88 82 TYR A CA 1
ATOM 659 C C . TYR A 1 82 ? -3.640 4.064 -8.989 1.00 86.88 82 TYR A C 1
ATOM 661 O O . TYR A 1 82 ? -2.968 4.250 -10.001 1.00 86.88 82 TYR A O 1
ATOM 669 N N . ALA A 1 83 ? -4.953 4.296 -8.947 1.00 88.12 83 ALA A N 1
ATOM 670 C CA . ALA A 1 83 ? -5.660 4.907 -10.066 1.00 88.12 83 ALA A CA 1
ATOM 671 C C . ALA A 1 83 ? -5.210 6.362 -10.301 1.00 88.12 83 ALA A C 1
ATOM 673 O O . ALA A 1 83 ? -5.195 6.813 -11.443 1.00 88.12 83 ALA A O 1
ATOM 674 N N . LEU A 1 84 ? -4.829 7.079 -9.236 1.00 84.31 84 LEU A N 1
ATOM 675 C CA . LEU A 1 84 ? -4.349 8.463 -9.290 1.00 84.31 84 LEU A CA 1
ATOM 676 C C . LEU A 1 84 ? -2.871 8.579 -9.680 1.00 84.31 84 LEU A C 1
ATOM 678 O O . LEU A 1 84 ? -2.526 9.460 -10.463 1.00 84.31 84 LEU A O 1
ATOM 682 N N . GLU A 1 85 ? -2.001 7.703 -9.170 1.00 74.56 85 GLU A N 1
ATOM 683 C CA . GLU A 1 85 ? -0.563 7.744 -9.485 1.00 74.56 85 GLU A CA 1
ATOM 684 C C . GLU A 1 85 ? -0.209 7.240 -10.894 1.00 74.56 85 GLU A C 1
ATOM 686 O O . GLU A 1 85 ? 0.936 7.388 -11.323 1.00 74.56 85 GLU A O 1
ATOM 691 N N . GLY A 1 86 ? -1.174 6.676 -11.625 1.00 58.62 86 GLY A N 1
ATOM 692 C CA . GLY A 1 86 ? -0.983 6.195 -12.989 1.00 58.62 86 GLY A CA 1
ATOM 693 C C . GLY A 1 86 ? -0.170 4.895 -13.055 1.00 58.62 86 GLY A C 1
ATOM 694 O O . GLY A 1 86 ? 0.960 4.792 -12.562 1.00 58.62 86 GLY A O 1
ATOM 695 N N . PHE A 1 87 ? -0.760 3.894 -13.702 1.00 48.81 87 PHE A N 1
ATOM 696 C CA . PHE A 1 87 ? -0.083 2.697 -14.199 1.00 48.81 87 PHE A CA 1
ATOM 697 C C . PHE A 1 87 ? -0.174 2.661 -15.720 1.00 48.81 87 PHE A C 1
ATOM 699 O O . PHE A 1 87 ? -1.261 3.001 -16.242 1.00 48.81 87 PHE A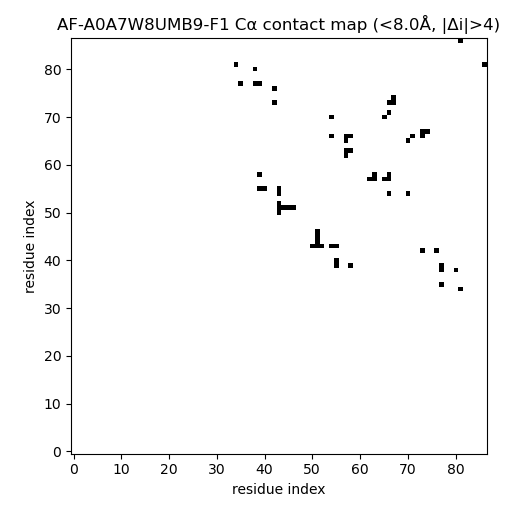 O 1
#

Mean predicted aligned error: 9.82 Å

Solvent-accessible surface area (backbone atoms only — not comparable to full-atom values): 4963 Å² total; per-residue (Å²): 135,82,73,63,62,65,56,51,53,50,56,53,50,52,51,51,51,51,51,51,51,50,51,53,49,49,53,51,50,51,50,53,50,50,52,51,52,50,49,50,52,58,54,33,69,76,42,57,76,70,58,22,55,52,49,54,47,37,61,74,74,63,39,59,73,55,43,55,69,79,39,56,66,50,62,60,48,51,54,49,50,51,68,70,71,63,127

Foldseek 3Di:
DDPCVVVVVVVVVVVVVVVVVVVVVVVVVVVVVVLVVVLLQVVLVVDDPVSSVVSVVCVVVVVVVVCCVVPVVSVVSSVVSDVVVDD

pLDDT: mean 81.05, std 13.48, range [47.66, 95.38]

Sequence (87 aa):
MGSLVPTLVALSAVQAAAIMGMLVWLVRKDDRRRKEITAAIEFALGLNLFRQRNFLRLFIDGEDAAINRDYPEWADYRARFYALEGF